Protein AF-A0A7S0B307-F1 (afdb_monomer_lite)

Structure (mmCIF, N/CA/C/O backbone):
data_AF-A0A7S0B307-F1
#
_entry.id   AF-A0A7S0B307-F1
#
loop_
_atom_site.group_PDB
_atom_site.id
_atom_site.type_symbol
_atom_site.label_atom_id
_atom_site.label_alt_id
_ato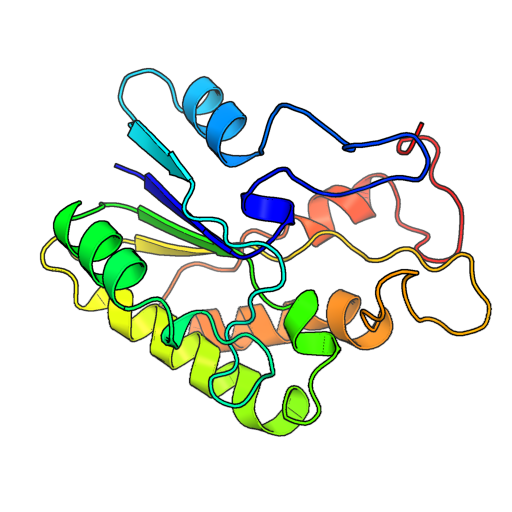m_site.label_comp_id
_atom_site.label_asym_id
_atom_site.label_entity_id
_atom_site.label_seq_id
_atom_site.pdbx_PDB_ins_code
_atom_site.Cartn_x
_atom_site.Cartn_y
_atom_site.Cartn_z
_atom_site.occupancy
_atom_site.B_iso_or_equiv
_atom_site.auth_seq_id
_atom_site.auth_comp_id
_atom_site.auth_asym_id
_atom_site.auth_atom_id
_atom_site.pdbx_PDB_model_num
ATOM 1 N N . ARG A 1 1 ? -8.347 6.997 14.658 1.00 96.31 1 ARG A N 1
ATOM 2 C CA . ARG A 1 1 ? -6.898 6.806 14.410 1.00 96.31 1 ARG A CA 1
ATOM 3 C C . ARG A 1 1 ? -6.699 6.053 13.099 1.00 96.31 1 ARG A C 1
ATOM 5 O O . ARG A 1 1 ? -7.389 5.070 12.856 1.00 96.31 1 ARG A O 1
ATOM 12 N N . VAL A 1 2 ? -5.782 6.524 12.257 1.00 98.69 2 VAL A N 1
ATOM 13 C CA . VAL A 1 2 ? -5.440 5.946 10.950 1.00 98.69 2 VAL A CA 1
ATOM 14 C C . VAL A 1 2 ? -3.984 5.515 10.986 1.00 98.69 2 VAL A C 1
ATOM 16 O O . VAL A 1 2 ? -3.128 6.288 11.405 1.00 98.69 2 VAL A O 1
ATOM 19 N N . VAL A 1 3 ? -3.685 4.309 10.526 1.00 98.81 3 VAL A N 1
ATOM 20 C CA . VAL A 1 3 ? -2.310 3.829 10.392 1.00 98.81 3 VAL A CA 1
ATOM 21 C C . VAL A 1 3 ? -2.038 3.500 8.931 1.00 98.81 3 VAL A C 1
ATOM 23 O O . VAL A 1 3 ? -2.738 2.697 8.317 1.00 98.81 3 VAL A O 1
ATOM 26 N N . CYS A 1 4 ? -0.998 4.113 8.377 1.00 98.81 4 CYS A N 1
ATOM 27 C CA . CYS A 1 4 ? -0.523 3.845 7.027 1.00 98.81 4 CYS A CA 1
ATOM 28 C C . CYS A 1 4 ? 0.693 2.916 7.089 1.00 98.81 4 CYS A C 1
ATOM 30 O O . CYS A 1 4 ? 1.720 3.272 7.673 1.00 98.81 4 CYS A O 1
ATOM 32 N N . ILE A 1 5 ? 0.598 1.749 6.453 1.00 98.69 5 ILE A N 1
ATOM 33 C CA . ILE A 1 5 ? 1.691 0.779 6.329 1.00 98.69 5 ILE A CA 1
ATOM 34 C C . ILE A 1 5 ? 2.070 0.587 4.866 1.00 98.69 5 ILE A C 1
ATOM 36 O O . ILE A 1 5 ? 1.238 0.656 3.961 1.00 98.69 5 ILE A O 1
ATOM 40 N N . GLY A 1 6 ? 3.341 0.301 4.627 1.00 97.50 6 GLY A N 1
ATOM 41 C CA . GLY A 1 6 ? 3.843 0.103 3.280 1.00 97.50 6 GLY A CA 1
ATOM 42 C C . GLY A 1 6 ? 5.351 0.211 3.229 1.00 97.50 6 GLY A C 1
ATOM 43 O O . GLY A 1 6 ? 6.041 0.038 4.235 1.00 97.50 6 GLY A O 1
ATOM 44 N N . ALA A 1 7 ? 5.859 0.543 2.049 1.00 95.00 7 ALA A N 1
ATOM 45 C CA . ALA A 1 7 ? 7.287 0.695 1.822 1.00 95.00 7 ALA A CA 1
ATOM 46 C C . ALA A 1 7 ? 7.727 2.166 1.730 1.00 95.00 7 ALA A C 1
ATOM 48 O O . ALA A 1 7 ? 7.206 3.043 2.420 1.00 95.00 7 ALA A O 1
ATOM 49 N N . SER A 1 8 ? 8.697 2.451 0.859 1.00 92.56 8 SER A N 1
ATOM 50 C CA . SER A 1 8 ? 9.320 3.770 0.724 1.00 92.56 8 SER A CA 1
ATOM 51 C C . SER A 1 8 ? 8.345 4.880 0.313 1.00 92.56 8 SER A C 1
ATOM 53 O O . SER A 1 8 ? 8.513 6.024 0.725 1.00 92.56 8 SER A O 1
ATOM 55 N N . ILE A 1 9 ? 7.305 4.547 -0.465 1.00 91.94 9 ILE A N 1
ATOM 56 C CA . ILE A 1 9 ? 6.255 5.501 -0.867 1.00 91.94 9 ILE A CA 1
ATOM 57 C C . ILE A 1 9 ? 5.455 5.961 0.358 1.00 91.94 9 ILE A C 1
ATOM 59 O O . ILE A 1 9 ? 5.200 7.150 0.514 1.00 91.94 9 ILE A O 1
ATOM 63 N N . THR A 1 10 ? 5.135 5.038 1.270 1.00 95.75 10 THR A N 1
ATOM 64 C CA . THR A 1 10 ? 4.462 5.360 2.536 1.00 95.75 10 THR A CA 1
ATOM 65 C C . THR A 1 10 ? 5.386 6.098 3.494 1.00 95.75 10 THR A C 1
ATOM 67 O O . THR A 1 10 ? 4.988 7.112 4.059 1.00 95.75 10 THR A O 1
ATOM 70 N N . ARG A 1 11 ? 6.649 5.670 3.616 1.00 94.25 11 ARG A N 1
ATOM 71 C CA . ARG A 1 11 ? 7.634 6.345 4.474 1.00 94.25 11 ARG A CA 1
ATOM 72 C C . ARG A 1 11 ? 7.959 7.773 4.015 1.00 94.25 11 ARG A C 1
ATOM 74 O O . ARG A 1 11 ? 8.341 8.585 4.846 1.00 94.25 11 ARG A O 1
ATOM 81 N N . GLY A 1 12 ? 7.836 8.065 2.718 1.00 89.56 12 GLY A N 1
ATOM 82 C CA . GLY A 1 12 ? 8.236 9.337 2.101 1.00 89.56 12 GLY A CA 1
ATOM 83 C C . GLY A 1 12 ? 9.725 9.470 1.822 1.00 89.56 12 GLY A C 1
ATOM 84 O O . GLY A 1 12 ? 10.216 10.575 1.678 1.00 89.56 12 GLY A O 1
ATOM 85 N N . ASN A 1 13 ? 10.467 8.368 1.727 1.00 78.31 13 ASN A N 1
ATOM 86 C CA . ASN A 1 13 ? 11.900 8.403 1.420 1.00 78.31 13 ASN A CA 1
ATOM 87 C C . ASN A 1 13 ? 12.200 7.940 -0.016 1.00 78.31 13 ASN A C 1
ATOM 89 O O . ASN A 1 13 ? 13.229 7.311 -0.282 1.00 78.31 13 ASN A O 1
ATOM 93 N N . VAL A 1 14 ? 11.281 8.211 -0.947 1.00 75.12 14 VAL A N 1
ATOM 94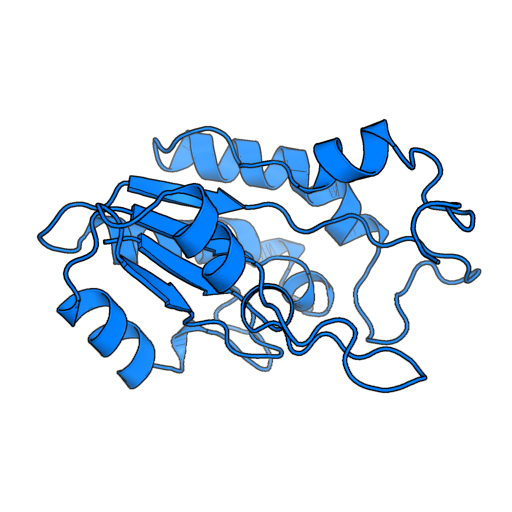 C CA . VAL A 1 14 ? 11.473 7.913 -2.371 1.00 75.12 14 VAL A CA 1
ATOM 95 C C . VAL A 1 14 ? 12.654 8.738 -2.875 1.00 75.12 14 VAL A C 1
ATOM 97 O O . VAL A 1 14 ? 12.627 9.962 -2.800 1.00 75.12 14 VAL A O 1
ATOM 100 N N . ARG A 1 15 ? 13.710 8.077 -3.355 1.00 71.62 15 ARG A N 1
ATOM 101 C CA . ARG A 1 15 ? 14.902 8.753 -3.877 1.00 71.62 15 ARG A CA 1
ATOM 102 C C . ARG A 1 15 ? 14.722 9.122 -5.350 1.00 71.62 15 ARG A C 1
ATOM 104 O O . ARG A 1 15 ? 14.146 8.359 -6.122 1.00 71.62 15 ARG A O 1
ATOM 111 N N . ILE A 1 16 ? 15.262 10.277 -5.714 1.00 70.56 16 ILE A N 1
ATOM 112 C CA . ILE A 1 16 ? 15.487 10.752 -7.082 1.00 70.56 16 ILE A CA 1
ATOM 113 C C . ILE A 1 16 ? 16.975 11.088 -7.245 1.00 70.56 16 ILE A C 1
ATOM 115 O O . ILE A 1 16 ? 17.719 11.116 -6.265 1.00 70.56 16 ILE A O 1
ATOM 119 N N . PHE A 1 17 ? 17.430 11.344 -8.475 1.00 66.50 17 PHE A N 1
ATOM 120 C CA . PHE A 1 17 ? 18.841 11.662 -8.742 1.00 66.50 17 PHE A CA 1
ATOM 121 C C . PHE A 1 17 ? 19.372 12.848 -7.916 1.00 66.50 17 PHE A C 1
ATOM 123 O O . PHE A 1 17 ? 20.549 12.864 -7.577 1.00 66.50 17 PHE A O 1
ATOM 130 N N . SER A 1 18 ? 18.510 13.804 -7.559 1.00 70.06 18 SER A N 1
ATOM 131 C CA . SER A 1 18 ? 18.851 14.992 -6.768 1.00 70.06 18 SER A CA 1
ATOM 132 C C . SER A 1 18 ? 18.643 14.847 -5.252 1.00 70.06 18 SER A C 1
ATOM 134 O O . SER A 1 18 ? 18.841 15.823 -4.536 1.00 70.06 18 SER A O 1
ATOM 136 N N . GLY A 1 19 ? 18.264 13.670 -4.734 1.00 73.56 19 GLY A N 1
ATOM 137 C CA . GLY A 1 19 ? 18.052 13.463 -3.294 1.00 73.56 19 GLY A CA 1
ATOM 138 C C . GLY A 1 19 ? 16.762 12.713 -2.962 1.00 73.56 19 GLY A C 1
ATOM 139 O O . GLY A 1 19 ? 16.463 11.681 -3.562 1.00 73.56 19 GLY A O 1
ATOM 140 N N . VAL A 1 20 ? 16.014 13.191 -1.966 1.00 70.75 20 VAL A N 1
ATOM 141 C CA . VAL A 1 20 ? 14.679 12.669 -1.628 1.00 70.75 20 VAL A CA 1
ATOM 142 C C . VAL A 1 20 ? 13.632 13.447 -2.425 1.00 70.75 20 VAL A C 1
ATOM 144 O O . VAL A 1 20 ? 13.713 14.664 -2.535 1.00 70.75 20 VAL A O 1
ATOM 147 N N . ALA A 1 21 ? 12.667 12.736 -3.008 1.00 69.94 21 ALA A N 1
ATOM 148 C CA . ALA A 1 21 ? 11.655 13.297 -3.902 1.00 69.94 21 ALA A CA 1
ATOM 149 C C . ALA A 1 21 ? 10.695 14.268 -3.202 1.00 69.94 21 ALA A C 1
ATOM 151 O O . ALA A 1 21 ? 10.156 15.167 -3.836 1.00 69.94 21 ALA A O 1
ATOM 152 N N . SER A 1 22 ? 10.440 14.049 -1.913 1.00 74.38 22 SER A N 1
ATOM 153 C CA . SER A 1 22 ? 9.582 14.886 -1.082 1.00 74.38 22 SER A CA 1
ATOM 154 C C . SER A 1 22 ? 9.947 14.668 0.380 1.00 74.38 22 SER A C 1
ATOM 156 O O . SER A 1 22 ? 10.114 13.527 0.803 1.00 74.38 22 SER A O 1
ATOM 158 N N . GLU A 1 23 ? 10.018 15.742 1.158 1.00 77.31 23 GLU A N 1
ATOM 159 C CA . GLU A 1 23 ? 10.136 15.666 2.620 1.00 77.31 23 GLU A CA 1
ATOM 160 C C . GLU A 1 23 ? 8.773 15.463 3.299 1.00 77.31 23 GLU A C 1
ATOM 162 O O . GLU A 1 23 ? 8.710 15.253 4.505 1.00 77.31 23 GLU A O 1
ATOM 167 N N . ARG A 1 24 ? 7.683 15.484 2.519 1.00 87.00 24 ARG A N 1
ATOM 168 C CA . ARG A 1 24 ? 6.300 15.391 2.995 1.00 87.00 24 ARG A CA 1
ATOM 169 C C . ARG A 1 24 ? 5.661 14.071 2.549 1.00 87.00 24 ARG A C 1
ATOM 171 O O . ARG A 1 24 ? 5.146 13.994 1.424 1.00 87.00 24 ARG A O 1
ATOM 178 N N . PRO A 1 25 ? 5.704 13.005 3.366 1.00 92.25 25 PRO A N 1
ATOM 179 C CA . PRO A 1 25 ? 5.089 11.721 3.040 1.00 92.25 25 PRO A CA 1
ATOM 180 C C . PRO A 1 25 ? 3.558 11.844 2.962 1.00 92.25 25 PRO A C 1
ATOM 182 O O . PRO A 1 25 ? 2.955 12.652 3.668 1.00 92.25 25 PRO A O 1
ATOM 185 N N . TYR A 1 26 ? 2.899 11.018 2.140 1.00 94.44 26 TYR A N 1
ATOM 186 C CA . TYR A 1 26 ? 1.437 11.106 1.996 1.00 94.44 26 TYR A CA 1
ATOM 187 C C . TYR A 1 26 ? 0.661 10.909 3.313 1.00 94.44 26 TYR A C 1
ATOM 189 O O . TYR A 1 26 ? -0.374 11.552 3.445 1.00 94.44 26 TYR A O 1
ATOM 197 N N . PRO A 1 27 ? 1.095 10.089 4.301 1.00 96.75 27 PRO A N 1
ATOM 198 C CA . PRO A 1 27 ? 0.388 9.993 5.577 1.00 96.75 27 PRO A CA 1
ATOM 199 C C . PRO A 1 27 ? 0.369 11.309 6.367 1.00 96.75 27 PRO A C 1
ATOM 201 O O . PRO A 1 27 ? -0.618 11.584 7.036 1.00 96.75 27 PRO A O 1
ATOM 204 N N . GLU A 1 28 ? 1.411 12.142 6.266 1.00 95.19 28 GLU A N 1
ATOM 205 C CA . GLU A 1 28 ? 1.425 13.467 6.906 1.00 95.19 28 GLU A CA 1
ATOM 206 C C . GLU A 1 28 ? 0.398 14.389 6.239 1.00 95.19 28 GLU A C 1
ATOM 208 O O . GLU A 1 28 ? -0.465 14.951 6.908 1.00 95.19 28 GLU A O 1
ATOM 213 N N . GLN A 1 29 ? 0.427 14.455 4.905 1.00 95.50 29 GLN A N 1
ATOM 214 C CA . GLN A 1 29 ? -0.537 15.237 4.124 1.00 95.50 29 GLN A CA 1
ATOM 215 C C . GLN A 1 29 ? -1.976 14.748 4.350 1.00 95.50 29 GLN A C 1
ATOM 217 O O . GLN A 1 29 ? -2.901 15.547 4.455 1.00 95.50 29 GLN A O 1
ATOM 222 N N . LEU A 1 30 ? -2.175 13.432 4.469 1.00 96.88 30 LEU A N 1
ATOM 223 C CA . LEU A 1 30 ? -3.468 12.836 4.793 1.00 96.88 30 LEU A CA 1
ATOM 224 C C . LEU A 1 30 ? -3.971 13.305 6.163 1.00 96.88 30 LEU A C 1
ATOM 226 O O . LEU A 1 30 ? -5.155 13.596 6.295 1.00 96.88 30 LEU A O 1
ATOM 230 N N . GLY A 1 31 ? -3.091 13.403 7.162 1.00 97.44 31 GLY A N 1
ATOM 231 C CA . GLY A 1 31 ? -3.444 13.932 8.480 1.00 97.44 31 GLY A CA 1
ATOM 232 C C . GLY A 1 31 ? -3.934 15.377 8.422 1.00 97.44 31 GLY A C 1
ATOM 233 O O . GLY A 1 31 ? -4.976 15.686 8.992 1.00 97.44 31 GLY A O 1
ATOM 234 N N . GLU A 1 32 ? -3.245 16.238 7.672 1.00 96.81 32 GLU A N 1
ATOM 235 C CA . GLU A 1 32 ? -3.673 17.629 7.469 1.00 96.81 32 GLU A CA 1
ATOM 236 C C . GLU A 1 32 ? -5.030 17.723 6.767 1.00 96.81 32 GLU A C 1
ATOM 238 O O . GLU A 1 32 ? -5.892 18.491 7.190 1.00 96.81 32 GLU A O 1
ATOM 243 N N . LEU A 1 33 ? -5.238 16.914 5.723 1.00 97.50 33 LEU A N 1
ATOM 244 C CA . LEU A 1 33 ? -6.476 16.906 4.941 1.00 97.50 33 LEU A CA 1
ATOM 245 C C . LEU A 1 33 ? -7.677 16.371 5.730 1.00 97.50 33 LEU A C 1
ATOM 247 O O . LEU A 1 33 ? -8.791 16.859 5.552 1.00 97.50 33 LEU A O 1
ATOM 251 N N . LEU A 1 34 ? -7.467 15.369 6.586 1.00 97.50 34 LEU A N 1
ATOM 252 C CA . LEU A 1 34 ? -8.512 14.812 7.448 1.00 97.50 34 LEU A CA 1
ATOM 253 C C . LEU A 1 34 ? -8.831 15.718 8.646 1.00 97.50 34 LEU A C 1
ATOM 255 O O . LEU A 1 34 ? -9.932 15.652 9.199 1.00 97.50 34 LEU A O 1
ATOM 259 N N . GLY A 1 35 ? -7.886 16.572 9.039 1.00 97.19 35 GLY A N 1
ATOM 260 C CA . GLY A 1 35 ? -8.054 17.532 10.117 1.00 97.19 35 GLY A CA 1
ATOM 261 C C . GLY A 1 35 ? -7.919 16.927 11.523 1.00 97.19 35 GLY A C 1
ATOM 262 O O . GLY A 1 35 ? -7.630 15.741 11.698 1.00 97.19 35 GLY A O 1
ATOM 263 N N . PRO A 1 36 ? -8.140 17.746 12.567 1.00 95.75 36 PRO A N 1
ATOM 264 C CA . PRO A 1 36 ? -7.739 17.439 13.945 1.00 95.75 36 PRO A CA 1
ATOM 265 C C . PRO A 1 36 ? -8.508 16.280 14.598 1.00 95.75 36 PRO A C 1
ATOM 267 O O . PRO A 1 36 ? -8.092 15.777 15.638 1.00 95.75 36 PRO A O 1
ATOM 270 N N . SER A 1 37 ? -9.620 15.834 14.006 1.00 96.25 37 SER A N 1
ATOM 271 C CA . SER A 1 37 ? -10.365 14.654 14.468 1.00 96.25 37 SER A CA 1
ATOM 272 C C . SER A 1 37 ? -9.666 13.332 14.132 1.00 96.25 37 SER A C 1
ATOM 274 O O . SER A 1 37 ? -10.080 12.279 14.619 1.00 96.25 37 SER A O 1
ATOM 276 N N . TYR A 1 38 ? -8.609 13.367 13.318 1.00 97.62 38 TYR A N 1
ATOM 277 C CA . TYR A 1 38 ? -7.833 12.199 12.933 1.00 97.62 38 TYR A CA 1
ATOM 278 C C . TYR A 1 38 ? -6.390 12.312 13.429 1.00 97.62 38 TYR A C 1
ATOM 280 O O . TYR A 1 38 ? -5.733 13.338 13.309 1.00 97.62 38 TYR A O 1
ATOM 288 N N . CYS A 1 39 ? -5.876 11.200 13.948 1.00 97.56 39 CYS A N 1
ATOM 289 C CA . CYS A 1 39 ? -4.451 10.993 14.182 1.00 97.56 39 CYS A CA 1
ATOM 290 C C . CYS A 1 39 ? -3.970 9.969 13.154 1.00 97.56 39 CYS A C 1
ATOM 292 O O . CYS A 1 39 ? -4.504 8.854 13.131 1.00 97.56 39 CYS A O 1
ATOM 294 N N . VAL A 1 40 ? -3.040 10.372 12.285 1.00 98.38 40 VAL A N 1
ATOM 295 C CA . VAL A 1 40 ? -2.488 9.537 11.211 1.00 98.38 40 VAL A CA 1
ATOM 296 C C . VAL A 1 40 ? -1.048 9.171 11.546 1.00 98.38 40 VAL A C 1
ATOM 298 O O . VAL A 1 40 ? -0.214 10.051 11.743 1.00 98.38 40 VAL A O 1
ATOM 301 N N . GLU A 1 41 ? -0.750 7.876 11.586 1.00 98.25 41 GLU A N 1
ATOM 302 C CA . GLU A 1 41 ? 0.577 7.363 11.923 1.00 98.25 41 GLU A CA 1
ATOM 303 C C . GLU A 1 41 ? 1.226 6.653 10.733 1.00 98.25 41 GLU A C 1
ATOM 305 O O . GLU A 1 41 ? 0.589 5.885 10.005 1.00 98.25 41 GLU A O 1
ATOM 310 N N . ASN A 1 42 ? 2.517 6.918 10.528 1.00 97.94 42 ASN A N 1
ATOM 311 C CA . ASN A 1 42 ? 3.285 6.410 9.398 1.00 97.94 42 ASN A CA 1
ATOM 312 C C . ASN A 1 42 ? 4.216 5.271 9.825 1.00 97.94 42 ASN A C 1
ATOM 314 O O . ASN A 1 42 ? 5.281 5.500 10.399 1.00 97.94 42 ASN A O 1
ATOM 318 N N . PHE A 1 43 ? 3.846 4.053 9.442 1.00 98.38 43 PHE A N 1
ATOM 319 C CA . PHE A 1 43 ? 4.616 2.833 9.665 1.00 98.38 43 PHE A CA 1
ATOM 320 C C . PHE A 1 43 ? 5.211 2.284 8.357 1.00 98.38 43 PHE A C 1
ATOM 322 O O . PHE A 1 43 ? 5.383 1.077 8.176 1.00 98.38 43 PHE A O 1
ATOM 329 N N . GLY A 1 44 ? 5.539 3.164 7.407 1.00 97.31 44 GLY A N 1
ATOM 330 C CA . GLY A 1 44 ? 6.243 2.786 6.186 1.00 97.31 44 GLY A CA 1
ATOM 331 C C . GLY A 1 44 ? 7.664 2.286 6.472 1.00 97.31 44 GLY A C 1
ATOM 332 O O . GLY A 1 44 ? 8.461 2.994 7.087 1.00 97.31 44 GLY A O 1
ATOM 333 N N . ILE A 1 45 ? 8.012 1.097 5.972 1.00 96.88 45 ILE A N 1
ATOM 334 C CA . ILE A 1 45 ? 9.353 0.509 6.097 1.00 96.88 45 ILE A CA 1
ATOM 335 C C . ILE A 1 45 ? 9.984 0.392 4.704 1.00 96.88 45 ILE A C 1
ATOM 337 O O . ILE A 1 45 ? 9.566 -0.454 3.909 1.00 96.88 45 ILE A O 1
ATOM 341 N N . PRO A 1 46 ? 10.989 1.217 4.365 1.00 93.69 46 PRO A N 1
ATOM 342 C CA . PRO A 1 46 ? 11.601 1.222 3.040 1.00 93.69 46 PRO A CA 1
ATOM 343 C C . PRO A 1 46 ? 12.084 -0.160 2.589 1.00 93.69 46 PRO A C 1
ATOM 345 O O . PRO A 1 46 ? 12.665 -0.906 3.372 1.00 93.69 46 PRO A O 1
ATOM 348 N N . GLY A 1 47 ? 11.842 -0.484 1.317 1.00 93.69 47 GLY A N 1
ATOM 349 C CA . GLY A 1 47 ? 12.231 -1.766 0.710 1.00 93.69 47 GLY A CA 1
ATOM 350 C C . GLY A 1 47 ? 11.344 -2.969 1.059 1.00 93.69 47 GLY A C 1
ATOM 351 O O . GLY A 1 47 ? 11.414 -3.974 0.355 1.00 93.69 47 GLY A O 1
ATOM 352 N N . SER A 1 48 ? 10.468 -2.851 2.061 1.00 97.50 48 SER A N 1
ATOM 353 C CA . SER A 1 48 ? 9.626 -3.963 2.505 1.00 97.50 48 SER A CA 1
ATOM 354 C C . SER A 1 48 ? 8.598 -4.427 1.465 1.00 97.50 48 SER A C 1
ATOM 356 O O . SER A 1 48 ? 8.191 -3.672 0.571 1.00 97.50 48 SER A O 1
ATOM 358 N N . THR A 1 49 ? 8.178 -5.684 1.614 1.00 98.44 49 THR A N 1
ATOM 359 C CA . THR A 1 49 ? 7.180 -6.382 0.791 1.00 98.44 49 THR A CA 1
ATOM 360 C C . THR A 1 49 ? 6.081 -6.971 1.677 1.00 98.44 49 THR A C 1
ATOM 362 O O . THR A 1 49 ? 6.318 -7.250 2.856 1.00 98.44 49 THR A O 1
ATOM 365 N N . VAL A 1 50 ? 4.911 -7.269 1.111 1.00 98.56 50 VAL A N 1
ATOM 366 C CA . VAL A 1 50 ? 3.893 -8.078 1.801 1.00 98.56 50 VAL A CA 1
ATOM 367 C C . VAL A 1 50 ? 4.131 -9.577 1.629 1.00 98.56 50 VAL A C 1
ATOM 369 O O . VAL A 1 50 ? 3.596 -10.357 2.399 1.00 98.56 50 VAL A O 1
ATOM 372 N N . LEU A 1 51 ? 4.940 -10.011 0.665 1.00 98.62 51 LEU A N 1
ATOM 373 C CA . LEU A 1 51 ? 5.349 -11.416 0.544 1.00 98.62 51 LEU A CA 1
ATOM 374 C C . LEU A 1 51 ? 6.105 -11.878 1.799 1.00 98.62 51 LEU A C 1
ATOM 376 O O . LEU A 1 51 ? 6.998 -11.168 2.253 1.00 98.62 51 LEU A O 1
ATOM 380 N N . LYS A 1 52 ? 5.793 -13.061 2.346 1.00 98.44 52 LYS A N 1
ATOM 381 C CA . LYS A 1 52 ? 6.464 -13.642 3.531 1.00 98.44 52 LYS A CA 1
ATOM 382 C C . LYS A 1 52 ? 7.842 -14.219 3.214 1.00 98.44 52 LYS A C 1
ATOM 384 O O . LYS A 1 52 ? 8.738 -14.169 4.056 1.00 98.44 52 LYS A O 1
ATOM 389 N N . LYS A 1 53 ? 8.006 -14.778 2.012 1.00 97.44 53 LYS A N 1
ATOM 390 C CA . LYS A 1 53 ? 9.245 -15.421 1.528 1.00 97.44 53 LYS A CA 1
ATOM 391 C C . LYS A 1 53 ? 10.066 -14.513 0.603 1.00 97.44 53 LYS A C 1
ATOM 393 O O . LYS A 1 53 ? 10.711 -14.996 -0.320 1.00 97.44 53 LYS A O 1
ATOM 398 N N . SER A 1 54 ? 10.023 -13.209 0.841 1.00 97.06 54 SER A N 1
ATOM 399 C CA . SER A 1 54 ? 10.841 -12.232 0.125 1.00 97.06 54 SER A CA 1
ATOM 400 C C . SER A 1 54 ? 12.165 -11.956 0.834 1.00 97.06 54 SER A C 1
ATOM 402 O O . SER A 1 54 ? 12.425 -12.429 1.949 1.00 97.06 54 SER A O 1
ATOM 404 N N . THR A 1 55 ? 12.977 -11.103 0.214 1.00 94.75 55 THR A N 1
ATOM 405 C CA . THR A 1 55 ? 14.191 -10.556 0.824 1.00 94.75 55 THR A CA 1
ATOM 406 C C . THR A 1 55 ? 13.884 -9.757 2.098 1.00 94.75 55 THR A C 1
ATOM 408 O O . THR A 1 55 ? 14.561 -9.924 3.115 1.00 94.75 55 THR A O 1
ATOM 411 N N . GLN A 1 56 ? 12.842 -8.915 2.074 1.00 96.81 56 GLN A N 1
ATOM 412 C CA . GLN A 1 56 ? 12.502 -7.989 3.164 1.00 96.81 56 GLN A CA 1
ATOM 413 C C . GLN A 1 56 ? 10.993 -8.012 3.499 1.00 96.81 56 GLN A C 1
ATOM 415 O O . GLN A 1 56 ? 10.273 -7.042 3.254 1.00 96.81 56 GLN A O 1
ATOM 420 N N . PRO A 1 57 ? 10.481 -9.115 4.064 1.00 98.31 57 PRO A N 1
ATOM 421 C CA . PRO A 1 57 ? 9.061 -9.261 4.361 1.00 98.31 57 PRO A CA 1
ATOM 422 C C . PRO A 1 57 ? 8.660 -8.358 5.531 1.00 98.31 57 PRO A C 1
ATOM 424 O O . PRO A 1 57 ? 9.272 -8.415 6.601 1.00 98.31 57 PRO A O 1
ATOM 427 N N . TYR A 1 58 ? 7.585 -7.580 5.373 1.00 98.75 58 TYR A N 1
ATOM 428 C CA . TYR A 1 58 ? 7.052 -6.719 6.440 1.00 98.75 58 TYR A CA 1
ATOM 429 C C . TYR A 1 58 ? 6.679 -7.528 7.704 1.00 98.75 58 TYR A C 1
ATOM 431 O O . TYR A 1 58 ? 6.751 -7.048 8.829 1.00 98.75 58 TYR A O 1
ATOM 439 N N . TRP A 1 59 ? 6.374 -8.813 7.522 1.00 98.56 59 TRP A N 1
ATOM 440 C CA . TRP A 1 59 ? 6.084 -9.796 8.567 1.00 98.56 59 TRP A CA 1
ATOM 441 C C . TRP A 1 59 ? 7.176 -9.991 9.619 1.00 98.56 59 TRP A C 1
ATOM 443 O O . TRP A 1 59 ? 6.861 -10.396 10.733 1.00 98.56 59 TRP A O 1
ATOM 453 N N . LYS A 1 60 ? 8.448 -9.740 9.276 1.00 98.19 60 LYS A N 1
ATOM 454 C CA . LYS A 1 60 ? 9.577 -9.915 10.208 1.00 98.19 60 LYS A CA 1
ATOM 455 C C . LYS A 1 60 ? 9.703 -8.767 11.213 1.00 98.19 60 LYS A C 1
ATOM 457 O O . LYS A 1 60 ? 10.436 -8.897 12.188 1.00 98.19 60 LYS A O 1
ATOM 462 N N . TYR A 1 61 ? 8.999 -7.655 11.002 1.00 98.06 61 TYR A N 1
ATOM 463 C CA . TYR A 1 61 ? 9.025 -6.502 11.901 1.00 98.06 61 TYR A CA 1
ATOM 464 C C . TYR A 1 61 ? 8.001 -6.679 13.027 1.00 98.06 61 TYR A C 1
ATOM 466 O O . TYR A 1 61 ? 7.031 -5.933 13.127 1.00 98.06 61 TYR A O 1
ATOM 474 N N . HIS A 1 62 ? 8.205 -7.702 13.863 1.00 97.81 62 HIS A N 1
ATOM 475 C CA . HIS A 1 62 ? 7.265 -8.078 14.923 1.00 97.81 62 HIS A CA 1
ATOM 476 C C . HIS A 1 62 ? 6.972 -6.921 15.882 1.00 97.81 62 HIS A C 1
ATOM 478 O O . HIS A 1 62 ? 5.809 -6.638 16.139 1.00 97.81 62 HIS A O 1
ATOM 484 N N . GLU A 1 63 ? 7.998 -6.193 16.324 1.00 98.31 63 GLU A N 1
ATOM 485 C CA . GLU A 1 63 ? 7.827 -5.019 17.192 1.00 98.31 63 GLU A CA 1
ATOM 486 C C . GLU A 1 63 ? 6.962 -3.938 16.536 1.00 98.31 63 GLU A C 1
ATOM 488 O O . GLU A 1 63 ? 6.102 -3.348 17.181 1.00 98.31 63 GLU A O 1
ATOM 493 N N . THR A 1 64 ? 7.136 -3.714 15.231 1.00 98.44 64 THR A N 1
ATOM 494 C CA . THR A 1 64 ? 6.302 -2.778 14.474 1.00 98.44 64 THR A CA 1
ATOM 495 C C . THR A 1 64 ? 4.855 -3.254 14.391 1.00 98.44 64 THR A C 1
ATOM 497 O O . THR A 1 64 ? 3.942 -2.465 14.616 1.00 98.44 64 THR A O 1
ATOM 500 N N . LEU A 1 65 ? 4.628 -4.535 14.093 1.00 98.62 65 LEU A N 1
ATOM 501 C CA . LEU A 1 65 ? 3.280 -5.100 14.029 1.00 98.62 65 LEU A CA 1
ATOM 502 C C . LEU A 1 65 ? 2.572 -5.024 15.385 1.00 98.62 65 LEU A C 1
ATOM 504 O O . LEU A 1 65 ? 1.409 -4.633 15.433 1.00 98.62 65 LEU A O 1
ATOM 508 N N . GLU A 1 66 ? 3.261 -5.340 16.480 1.00 98.44 66 GLU A N 1
ATOM 509 C CA . GLU A 1 66 ? 2.698 -5.233 17.829 1.00 98.44 66 GLU A CA 1
ATOM 510 C C . GLU A 1 66 ? 2.444 -3.779 18.238 1.00 98.44 66 GLU A C 1
ATOM 512 O O . GLU A 1 66 ? 1.396 -3.486 18.815 1.00 98.44 66 GLU A O 1
ATOM 517 N N . ALA A 1 67 ? 3.325 -2.844 17.866 1.00 98.56 67 ALA A N 1
ATOM 518 C CA . ALA A 1 67 ? 3.079 -1.417 18.060 1.00 98.56 67 ALA A CA 1
ATOM 519 C C . ALA A 1 67 ? 1.808 -0.965 17.324 1.00 98.56 67 ALA A C 1
ATOM 521 O O . ALA A 1 67 ? 0.940 -0.349 17.936 1.00 98.56 67 ALA A O 1
ATOM 522 N N . ILE A 1 68 ? 1.638 -1.344 16.051 1.00 98.56 68 ILE A N 1
ATOM 523 C CA . ILE A 1 68 ? 0.436 -1.009 15.271 1.00 98.56 68 ILE A CA 1
ATOM 524 C C . ILE A 1 68 ? -0.829 -1.577 15.924 1.00 98.56 68 ILE A C 1
ATOM 526 O O . ILE A 1 68 ? -1.833 -0.875 16.023 1.00 98.56 68 ILE A O 1
ATOM 530 N N . LYS A 1 69 ? -0.803 -2.834 16.383 1.00 98.38 69 LYS A N 1
ATOM 531 C CA . LYS A 1 69 ? -1.953 -3.440 17.074 1.00 98.38 69 LYS A CA 1
ATOM 532 C C . LYS A 1 69 ? -2.266 -2.728 18.388 1.00 98.38 69 LYS A C 1
ATOM 534 O O . LYS A 1 69 ? -3.432 -2.484 18.676 1.00 98.38 69 LYS A O 1
ATOM 539 N N . SER A 1 70 ? -1.237 -2.355 19.150 1.00 98.06 70 SER A N 1
ATOM 540 C CA . SER A 1 70 ? -1.374 -1.665 20.442 1.00 98.06 70 SER A CA 1
ATOM 541 C C . SER A 1 70 ? -1.967 -0.263 20.304 1.00 98.06 70 SER A C 1
ATOM 543 O O . SER A 1 70 ? -2.602 0.242 21.226 1.00 98.06 70 SER A O 1
ATOM 545 N N . LEU A 1 71 ? -1.813 0.360 19.133 1.00 97.88 71 LEU A N 1
ATOM 546 C CA . LEU A 1 71 ? -2.504 1.601 18.802 1.00 97.88 71 LEU A CA 1
ATOM 547 C C . LEU A 1 71 ? -4.015 1.424 18.628 1.00 97.88 71 LEU A C 1
ATOM 549 O O . LEU A 1 71 ? -4.712 2.430 18.549 1.00 97.88 71 LEU A O 1
ATOM 553 N N . ASN A 1 72 ? -4.531 0.198 18.537 1.00 97.75 72 ASN A N 1
ATOM 554 C CA . ASN A 1 72 ? -5.953 -0.093 18.358 1.00 97.75 72 ASN A CA 1
ATOM 555 C C . ASN A 1 72 ? -6.633 0.812 17.295 1.00 97.75 72 ASN A C 1
ATOM 557 O O . ASN A 1 72 ? -7.562 1.557 17.614 1.00 97.75 72 ASN A O 1
ATOM 561 N N . PRO A 1 73 ? -6.105 0.868 16.054 1.00 98.38 73 PRO A N 1
ATOM 562 C CA . PRO A 1 73 ? -6.518 1.853 15.056 1.00 98.38 73 PRO A CA 1
ATOM 563 C C . PRO A 1 73 ? -7.928 1.592 14.522 1.00 98.38 73 PRO A C 1
ATOM 565 O O . PRO A 1 73 ? -8.373 0.454 14.473 1.00 98.38 73 PRO A O 1
ATOM 568 N N . ASP A 1 74 ? -8.604 2.629 14.032 1.00 98.62 74 ASP A N 1
ATOM 569 C CA . ASP A 1 74 ? -9.919 2.500 13.382 1.00 98.62 74 ASP A CA 1
ATOM 570 C C . ASP A 1 74 ? -9.787 2.225 11.877 1.00 98.62 74 ASP A C 1
ATOM 572 O O . ASP A 1 74 ? -10.677 1.653 11.246 1.00 98.62 74 ASP A O 1
ATOM 576 N N . ILE A 1 75 ? -8.673 2.662 11.278 1.00 98.75 75 ILE A N 1
ATOM 577 C CA . ILE A 1 75 ? -8.401 2.544 9.845 1.00 98.75 75 ILE A CA 1
ATOM 578 C C . ILE A 1 75 ? -6.952 2.101 9.634 1.00 98.75 75 ILE A C 1
ATOM 580 O O . ILE A 1 75 ? -6.031 2.708 10.182 1.00 98.75 75 ILE A O 1
ATOM 584 N N . ILE A 1 76 ? -6.749 1.095 8.782 1.00 98.81 76 ILE A N 1
ATOM 585 C CA . ILE A 1 76 ? -5.435 0.722 8.246 1.00 98.81 76 ILE A CA 1
ATOM 586 C C . ILE A 1 76 ? -5.423 0.975 6.742 1.00 98.81 76 ILE A C 1
ATOM 588 O O . ILE A 1 76 ? -6.303 0.501 6.028 1.00 98.81 76 ILE A O 1
ATOM 592 N N . ILE A 1 77 ? -4.401 1.664 6.243 1.00 98.75 77 ILE A N 1
ATOM 593 C CA . ILE A 1 77 ? -4.149 1.834 4.809 1.00 98.75 77 ILE A CA 1
ATOM 594 C C . ILE A 1 77 ? -2.877 1.068 4.457 1.00 98.75 77 ILE A C 1
ATOM 596 O O . ILE A 1 77 ? -1.811 1.347 5.000 1.00 98.75 77 ILE A O 1
ATOM 600 N N . MET A 1 78 ? -2.985 0.103 3.546 1.00 98.69 78 MET A N 1
ATOM 601 C CA . MET A 1 78 ? -1.886 -0.766 3.132 1.00 98.69 78 MET A CA 1
ATOM 602 C C . MET A 1 78 ? -1.413 -0.424 1.720 1.00 98.69 78 MET A C 1
ATOM 604 O O . MET A 1 78 ? -2.196 -0.479 0.774 1.00 98.69 78 MET A O 1
ATOM 608 N N . GLN A 1 79 ? -0.122 -0.140 1.550 1.00 97.88 79 GLN A N 1
ATOM 609 C CA . GLN A 1 79 ? 0.478 0.145 0.244 1.00 97.88 79 GLN A CA 1
ATOM 610 C C . GLN A 1 79 ? 1.720 -0.729 -0.004 1.00 97.88 79 GLN A C 1
ATOM 612 O O . GLN A 1 79 ? 2.857 -0.354 0.298 1.00 97.88 79 GLN A O 1
ATOM 617 N N . PHE A 1 80 ? 1.488 -1.897 -0.606 1.00 97.94 80 PHE A N 1
ATOM 618 C CA . PHE A 1 80 ? 2.505 -2.868 -1.039 1.00 97.94 80 PHE A CA 1
ATOM 619 C C . PHE A 1 80 ? 2.303 -3.244 -2.516 1.00 97.94 80 PHE A C 1
ATOM 621 O O . PHE A 1 80 ? 1.320 -2.831 -3.127 1.00 97.94 80 PHE A O 1
ATOM 628 N N . GLY A 1 81 ? 3.224 -4.013 -3.102 1.00 96.31 81 GLY A N 1
ATOM 629 C CA . GLY A 1 81 ? 3.164 -4.466 -4.499 1.00 96.31 81 GLY A CA 1
ATOM 630 C C . GLY A 1 81 ? 4.350 -4.000 -5.340 1.00 96.31 81 GLY A C 1
ATOM 631 O O . GLY A 1 81 ? 4.884 -4.765 -6.138 1.00 96.31 81 GLY A O 1
ATOM 632 N N . ALA A 1 82 ? 4.823 -2.769 -5.124 1.00 94.25 82 ALA A N 1
ATOM 633 C CA . ALA A 1 82 ? 5.939 -2.220 -5.893 1.00 94.25 82 ALA A CA 1
ATOM 634 C C . ALA A 1 82 ? 7.243 -3.001 -5.654 1.00 94.25 82 ALA A C 1
ATOM 636 O O . ALA A 1 82 ? 7.858 -3.476 -6.603 1.00 94.25 82 ALA A O 1
ATOM 637 N N . ASN A 1 83 ? 7.644 -3.204 -4.395 1.00 95.75 83 ASN A N 1
ATOM 638 C CA . ASN A 1 83 ? 8.823 -4.021 -4.088 1.00 95.75 83 ASN A CA 1
ATOM 639 C C . ASN A 1 83 ? 8.579 -5.512 -4.309 1.00 95.75 83 ASN A C 1
ATOM 641 O O . ASN A 1 83 ? 9.509 -6.211 -4.697 1.00 95.75 83 ASN A O 1
ATOM 645 N N . ASP A 1 84 ? 7.352 -5.979 -4.079 1.00 97.69 84 ASP A N 1
ATOM 646 C CA . ASP A 1 84 ? 6.959 -7.370 -4.285 1.00 97.69 84 ASP A CA 1
ATOM 647 C C . ASP A 1 84 ? 7.181 -7.808 -5.740 1.00 97.69 84 ASP A C 1
ATOM 649 O O . ASP A 1 84 ? 7.614 -8.930 -5.968 1.00 97.69 84 ASP A O 1
ATOM 653 N N . SER A 1 85 ? 7.021 -6.900 -6.715 1.00 95.81 85 SER A N 1
ATOM 654 C CA . SER A 1 85 ? 7.303 -7.163 -8.139 1.00 95.81 85 SER A CA 1
ATOM 655 C C . SER A 1 85 ? 8.730 -7.645 -8.444 1.00 95.81 85 SER A C 1
ATOM 657 O O . SER A 1 85 ? 8.969 -8.201 -9.509 1.00 95.81 85 SER A O 1
ATOM 659 N N . LYS A 1 86 ? 9.681 -7.448 -7.520 1.00 94.69 86 LYS A N 1
ATOM 660 C CA . LYS A 1 86 ? 11.083 -7.880 -7.659 1.00 94.69 86 LYS A CA 1
ATOM 661 C C . LYS A 1 86 ? 11.304 -9.329 -7.216 1.00 94.69 86 LYS A C 1
ATOM 663 O O . LYS A 1 86 ? 12.369 -9.892 -7.457 1.00 94.69 86 LYS A O 1
ATOM 668 N N . GLU A 1 87 ? 10.350 -9.899 -6.490 1.00 96.69 87 GLU A N 1
ATOM 669 C CA . GLU A 1 87 ? 10.504 -11.171 -5.793 1.00 96.69 87 GLU A CA 1
ATOM 670 C C . GLU A 1 87 ? 9.985 -12.328 -6.653 1.00 96.69 87 GLU A C 1
ATOM 672 O O . GLU A 1 87 ? 8.933 -12.249 -7.287 1.00 96.69 87 GLU A O 1
ATOM 677 N N . LYS A 1 88 ? 10.705 -13.454 -6.649 1.00 94.50 88 LYS A N 1
ATOM 678 C CA . LYS A 1 88 ? 10.385 -14.611 -7.508 1.00 94.50 88 LYS A CA 1
ATOM 679 C C . LYS A 1 88 ? 9.005 -15.211 -7.227 1.00 94.50 88 LYS A C 1
ATOM 681 O O . LYS A 1 88 ? 8.377 -15.758 -8.127 1.00 94.50 88 LYS A O 1
ATOM 686 N N . ASN A 1 89 ? 8.545 -15.129 -5.981 1.00 95.75 89 ASN A N 1
ATOM 687 C CA . ASN A 1 89 ? 7.267 -15.677 -5.533 1.00 95.75 89 ASN A CA 1
ATOM 688 C C . ASN A 1 89 ? 6.102 -14.675 -5.641 1.00 95.75 89 ASN A C 1
ATOM 690 O O . ASN A 1 89 ? 5.015 -14.946 -5.134 1.00 95.75 89 ASN A O 1
ATOM 694 N N . MET A 1 90 ? 6.290 -13.540 -6.327 1.00 95.88 90 MET A N 1
ATOM 695 C CA . MET A 1 90 ? 5.233 -12.556 -6.582 1.00 95.88 90 MET A CA 1
ATOM 696 C C . MET A 1 90 ? 3.987 -13.178 -7.227 1.00 95.88 90 MET A C 1
ATOM 698 O O . MET A 1 90 ? 2.862 -12.890 -6.830 1.00 95.88 90 MET A O 1
ATOM 702 N N . HIS A 1 91 ? 4.165 -14.062 -8.207 1.00 94.81 91 HIS A N 1
ATOM 703 C CA . HIS A 1 91 ? 3.034 -14.656 -8.922 1.00 94.81 91 HIS A CA 1
ATOM 704 C C . HIS A 1 91 ? 2.325 -15.766 -8.138 1.00 94.81 91 HIS A C 1
ATOM 706 O O . HIS A 1 91 ? 1.146 -16.012 -8.386 1.00 94.81 91 HIS A O 1
ATOM 712 N N . SER A 1 92 ? 3.022 -16.433 -7.214 1.00 97.00 92 SER A N 1
ATOM 713 C CA . SER A 1 92 ? 2.476 -17.568 -6.465 1.00 97.00 92 SER A CA 1
ATOM 714 C C . SER A 1 92 ? 1.858 -17.157 -5.130 1.00 97.00 92 SER A C 1
ATOM 716 O O . SER A 1 92 ? 0.780 -17.635 -4.795 1.00 97.00 92 SER A O 1
ATOM 718 N N . ASP A 1 93 ? 2.506 -16.255 -4.386 1.00 98.19 93 ASP A N 1
ATOM 719 C CA . ASP A 1 93 ? 2.208 -16.061 -2.961 1.00 98.19 93 ASP A CA 1
ATOM 720 C C . ASP A 1 93 ? 1.529 -14.710 -2.671 1.00 98.19 93 ASP A C 1
ATOM 722 O O . ASP A 1 93 ? 0.888 -14.551 -1.632 1.00 98.19 93 ASP A O 1
ATOM 726 N N . PHE A 1 94 ? 1.634 -13.725 -3.576 1.00 98.38 94 PHE A N 1
ATOM 727 C CA . PHE A 1 94 ? 1.272 -12.328 -3.287 1.00 98.38 94 PHE A CA 1
ATOM 728 C C . PHE A 1 94 ? -0.165 -12.152 -2.801 1.00 98.38 94 PHE A C 1
ATOM 730 O O . PHE A 1 94 ? -0.391 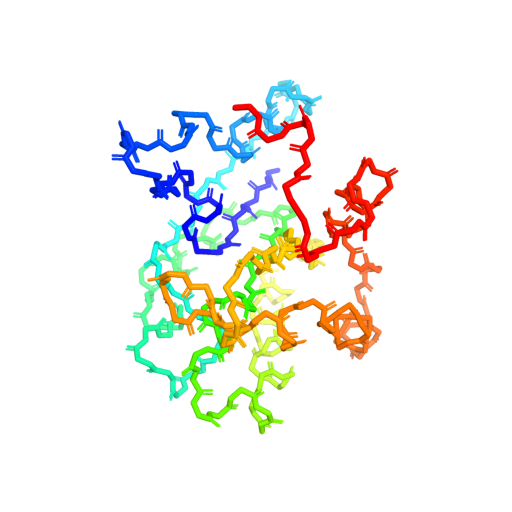-11.472 -1.806 1.00 98.38 94 PHE A O 1
ATOM 737 N N . GLN A 1 95 ? -1.142 -12.772 -3.467 1.00 98.44 95 GLN A N 1
ATOM 738 C CA . GLN A 1 95 ? -2.552 -12.617 -3.095 1.00 98.44 95 GLN A CA 1
ATOM 739 C C . GLN A 1 95 ? -2.861 -13.206 -1.715 1.00 98.44 95 GLN A C 1
ATOM 741 O O . GLN A 1 95 ? -3.590 -12.589 -0.937 1.00 98.44 95 GLN A O 1
ATOM 746 N N . ASP A 1 96 ? -2.312 -14.383 -1.407 1.00 98.62 96 ASP A N 1
ATOM 747 C CA . ASP A 1 96 ? -2.546 -15.061 -0.132 1.00 98.62 96 ASP A CA 1
ATOM 748 C C . ASP A 1 96 ? -1.809 -14.373 1.018 1.00 98.62 96 ASP A C 1
ATOM 750 O O . ASP A 1 96 ? -2.372 -14.209 2.103 1.00 98.62 96 ASP A O 1
ATOM 754 N N . ASP A 1 97 ? -0.583 -13.907 0.785 1.00 98.75 97 ASP A N 1
ATOM 755 C CA . ASP A 1 97 ? 0.156 -13.149 1.786 1.00 98.75 97 ASP A CA 1
ATOM 756 C C . ASP A 1 97 ? -0.477 -11.774 2.027 1.00 98.75 97 ASP A C 1
ATOM 758 O O . ASP A 1 97 ? -0.698 -11.406 3.179 1.00 98.75 97 ASP A O 1
ATOM 762 N N . TYR A 1 98 ? -0.897 -11.049 0.987 1.00 98.75 98 TYR A N 1
ATOM 763 C CA . TYR A 1 98 ? -1.627 -9.790 1.165 1.00 98.75 98 TYR A CA 1
ATOM 764 C C . TYR A 1 98 ? -2.924 -10.004 1.964 1.00 98.75 98 TYR A C 1
ATOM 766 O O . TYR A 1 98 ? -3.177 -9.295 2.941 1.00 98.75 98 TYR A O 1
ATOM 774 N N . ALA A 1 99 ? -3.717 -11.023 1.611 1.00 98.75 99 ALA A N 1
ATOM 775 C CA . ALA A 1 99 ? -4.928 -11.392 2.345 1.00 98.75 99 ALA A CA 1
ATOM 776 C C . ALA A 1 99 ? -4.635 -11.763 3.808 1.00 98.75 99 ALA A C 1
ATOM 778 O O . ALA A 1 99 ? -5.379 -11.383 4.711 1.00 98.75 99 ALA A O 1
ATOM 779 N N . GLY A 1 100 ? -3.533 -12.470 4.065 1.00 98.75 100 GLY A N 1
ATOM 780 C CA . GLY A 1 100 ? -3.083 -12.772 5.419 1.00 98.75 100 GLY A CA 1
ATOM 781 C C . GLY A 1 100 ? -2.825 -11.510 6.241 1.00 98.75 100 GLY A C 1
ATOM 782 O O . GLY A 1 100 ? -3.202 -11.460 7.409 1.00 98.75 100 GLY A O 1
ATOM 783 N N . MET A 1 101 ? -2.197 -10.493 5.646 1.00 98.81 101 MET A N 1
ATOM 784 C CA . MET A 1 101 ? -1.897 -9.237 6.338 1.00 98.81 101 MET A CA 1
ATOM 785 C C . MET A 1 101 ? -3.177 -8.431 6.606 1.00 98.81 101 MET A C 1
ATOM 787 O O . MET A 1 101 ? -3.330 -7.872 7.687 1.00 98.81 101 MET A O 1
ATOM 791 N N . ILE A 1 102 ? -4.142 -8.437 5.678 1.00 98.81 102 ILE A N 1
ATOM 792 C CA . ILE A 1 102 ? -5.475 -7.854 5.913 1.00 98.81 102 ILE A CA 1
ATOM 793 C C . ILE A 1 102 ? -6.137 -8.516 7.127 1.00 98.81 102 ILE A C 1
ATOM 795 O O . ILE A 1 102 ? -6.566 -7.825 8.049 1.00 98.81 102 ILE A O 1
ATOM 799 N N . LYS A 1 103 ? -6.162 -9.854 7.165 1.00 98.69 103 LYS A N 1
ATOM 800 C CA . LYS A 1 103 ? -6.756 -10.618 8.273 1.00 98.69 103 LYS A CA 1
ATOM 801 C C . LYS A 1 103 ? -6.062 -10.363 9.607 1.00 98.69 103 LYS A C 1
ATOM 803 O O . LYS A 1 103 ? -6.739 -10.281 10.627 1.00 98.69 103 LYS A O 1
ATOM 808 N N . LEU A 1 104 ? -4.734 -10.208 9.601 1.00 98.50 104 LEU A N 1
ATOM 809 C CA . LEU A 1 104 ? -3.965 -9.855 10.795 1.00 98.50 104 LEU A CA 1
ATOM 810 C C . LEU A 1 104 ? -4.497 -8.567 11.437 1.00 98.50 104 LEU A C 1
ATOM 812 O O . LEU A 1 104 ? -4.650 -8.519 12.654 1.00 98.50 104 LEU A O 1
ATOM 816 N N . PHE A 1 105 ? -4.793 -7.546 10.629 1.00 98.56 105 PHE A N 1
ATOM 817 C CA . PHE A 1 105 ? -5.284 -6.268 11.139 1.00 98.56 105 PHE A CA 1
ATOM 818 C C . PHE A 1 105 ? -6.790 -6.245 11.396 1.00 98.56 105 PHE A C 1
ATOM 820 O O . PHE A 1 105 ? -7.213 -5.623 12.363 1.00 98.56 105 PHE A O 1
ATOM 827 N N . GLN A 1 106 ? -7.603 -6.966 10.618 1.00 98.31 106 GLN A N 1
ATOM 828 C CA . GLN A 1 106 ? -9.035 -7.129 10.914 1.00 98.31 106 GLN A CA 1
ATOM 829 C C . GLN A 1 106 ? -9.285 -7.805 12.274 1.00 98.31 106 GLN A C 1
ATOM 831 O O . GLN A 1 106 ? -10.341 -7.604 12.868 1.00 98.31 106 GLN A O 1
ATOM 836 N N . ALA A 1 107 ? -8.324 -8.592 12.767 1.00 97.88 107 ALA A N 1
ATOM 837 C CA . ALA A 1 107 ? -8.384 -9.251 14.070 1.00 97.88 107 ALA A CA 1
ATOM 838 C C . ALA A 1 107 ? -7.996 -8.348 15.260 1.00 97.88 107 ALA A C 1
ATOM 840 O O . ALA A 1 107 ? -8.044 -8.807 16.400 1.00 97.88 107 ALA A O 1
ATOM 841 N N . VAL A 1 108 ? -7.600 -7.092 15.022 1.00 98.19 108 VAL A N 1
ATOM 842 C CA . VAL A 1 108 ? -7.369 -6.115 16.099 1.00 98.19 108 VAL A CA 1
ATOM 843 C C . VAL A 1 108 ? -8.695 -5.772 16.785 1.00 98.19 108 VAL A C 1
ATOM 845 O O . VAL A 1 108 ? -9.745 -5.768 16.145 1.00 98.19 108 VAL A O 1
ATOM 848 N N . GLU A 1 109 ? -8.657 -5.494 18.090 1.00 97.50 109 GLU A N 1
ATOM 849 C CA . GLU A 1 109 ? -9.842 -5.309 18.941 1.00 97.50 109 GLU A CA 1
ATOM 850 C C . GLU A 1 109 ? -10.796 -4.212 18.439 1.00 97.50 109 GLU A C 1
ATOM 852 O O . GLU A 1 109 ? -12.009 -4.424 18.412 1.00 97.50 109 GLU A O 1
ATOM 857 N N . SER A 1 110 ? -10.262 -3.085 17.962 1.00 98.06 110 SER A N 1
ATOM 858 C CA . SER A 1 110 ? -11.017 -1.987 17.338 1.00 98.06 110 SER A CA 1
ATOM 859 C C . SER A 1 110 ? -11.740 -2.375 16.047 1.00 98.06 110 SER A C 1
ATOM 861 O O . SER A 1 110 ? -12.589 -1.617 15.584 1.00 98.06 110 SER A O 1
ATOM 863 N N . ARG A 1 111 ? -11.422 -3.540 15.460 1.00 97.88 111 ARG A N 1
ATOM 864 C CA . ARG A 1 111 ? -11.942 -4.032 14.173 1.00 97.88 111 ARG A CA 1
ATOM 865 C C . ARG A 1 111 ? -11.777 -2.985 13.063 1.00 97.88 111 ARG A C 1
ATOM 867 O O . ARG A 1 111 ? -12.775 -2.529 12.498 1.00 97.88 111 ARG A O 1
ATOM 874 N N . PRO A 1 112 ? -10.532 -2.585 12.744 1.00 98.44 112 PRO A N 1
ATOM 875 C CA . PRO A 1 112 ? -10.286 -1.506 11.803 1.00 98.44 112 PRO A CA 1
ATOM 876 C C . PRO A 1 112 ? -10.876 -1.790 10.423 1.00 98.44 112 PRO A C 1
ATOM 878 O O . PRO A 1 112 ? -10.830 -2.914 9.916 1.00 98.44 112 PRO A O 1
ATOM 881 N N . SER A 1 113 ? -11.307 -0.725 9.752 1.00 98.62 113 SER A N 1
ATOM 882 C CA . SER A 1 113 ? -11.491 -0.755 8.302 1.00 98.62 113 SER A CA 1
ATOM 883 C C . SER A 1 113 ? -10.124 -0.827 7.622 1.00 98.62 113 SER A C 1
ATOM 885 O O . SER A 1 113 ? -9.302 0.080 7.763 1.00 98.62 113 SER A O 1
ATOM 887 N N . VAL A 1 114 ? -9.869 -1.902 6.878 1.00 98.75 114 VAL A N 1
ATOM 888 C CA . VAL A 1 114 ? -8.603 -2.102 6.159 1.00 98.75 114 VAL A CA 1
ATOM 889 C C . VAL A 1 114 ? -8.780 -1.730 4.690 1.00 98.75 114 VAL A C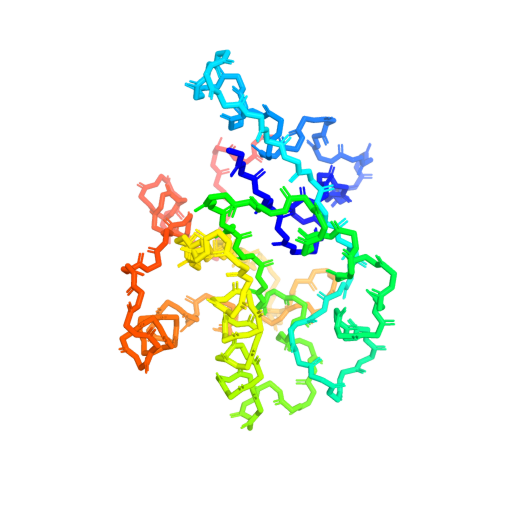 1
ATOM 891 O O . VAL A 1 114 ? -9.655 -2.263 4.014 1.00 98.75 114 VAL A O 1
ATOM 894 N N . TYR A 1 115 ? -7.930 -0.838 4.189 1.00 98.69 115 TYR A N 1
ATOM 895 C CA . TYR A 1 115 ? -7.926 -0.372 2.806 1.00 98.69 115 TYR A CA 1
ATOM 896 C C . TYR A 1 115 ? -6.654 -0.803 2.088 1.00 98.69 115 TYR A C 1
ATOM 898 O O . TYR A 1 115 ? -5.548 -0.688 2.615 1.00 98.69 115 TYR A O 1
ATOM 906 N N . ILE A 1 116 ? -6.815 -1.221 0.836 1.00 98.56 116 ILE A N 1
ATOM 907 C CA . ILE A 1 116 ? -5.708 -1.379 -0.105 1.00 98.56 116 ILE A CA 1
ATOM 908 C C . ILE A 1 116 ? -5.517 -0.050 -0.825 1.00 98.56 116 ILE A C 1
ATOM 910 O O . ILE A 1 116 ? -6.452 0.455 -1.442 1.00 98.56 116 ILE A O 1
ATOM 914 N N . MET A 1 117 ? -4.308 0.495 -0.796 1.00 97.75 117 MET A N 1
ATOM 915 C CA . MET A 1 117 ? -3.902 1.612 -1.638 1.00 97.75 117 MET A CA 1
ATOM 916 C C . MET A 1 117 ? -2.962 1.094 -2.721 1.00 97.75 117 MET A C 1
ATOM 918 O O . MET A 1 117 ? -1.853 0.640 -2.437 1.00 97.75 117 MET A O 1
ATOM 922 N N . ALA A 1 118 ? -3.402 1.166 -3.976 1.00 93.62 118 ALA A N 1
ATOM 923 C CA . ALA A 1 118 ? -2.553 0.787 -5.093 1.00 93.62 118 ALA A CA 1
ATOM 924 C C . ALA A 1 118 ? -1.374 1.764 -5.223 1.00 93.62 118 ALA A C 1
ATOM 926 O O . ALA A 1 118 ? -1.506 2.958 -4.947 1.00 93.62 118 ALA A O 1
ATOM 927 N N . ALA A 1 119 ? -0.217 1.268 -5.658 1.00 90.56 119 ALA A N 1
ATOM 928 C CA . ALA A 1 119 ? 0.922 2.124 -5.969 1.00 90.56 119 ALA A CA 1
ATOM 929 C C . ALA A 1 119 ? 0.644 2.994 -7.218 1.00 90.56 119 ALA A C 1
ATOM 931 O O . ALA A 1 119 ? -0.150 2.598 -8.078 1.00 90.56 119 ALA A O 1
ATOM 932 N N . PRO A 1 120 ? 1.295 4.165 -7.351 1.00 90.25 120 PRO A N 1
ATOM 933 C CA . PRO A 1 120 ? 1.313 4.910 -8.608 1.00 90.25 120 PRO A CA 1
ATOM 934 C C . PRO A 1 120 ? 1.997 4.100 -9.731 1.00 90.25 120 PRO A C 1
ATOM 936 O O . PRO A 1 120 ? 2.828 3.236 -9.434 1.00 90.25 120 PRO A O 1
ATOM 939 N N . PRO A 1 121 ? 1.705 4.396 -11.014 1.00 90.38 121 PRO A N 1
ATOM 940 C CA . PRO A 1 121 ? 2.311 3.704 -12.135 1.00 90.38 121 PRO A CA 1
ATOM 941 C C . PRO A 1 121 ? 3.821 3.890 -12.170 1.00 90.38 121 PRO A C 1
ATOM 943 O O . PRO A 1 121 ? 4.351 4.980 -11.905 1.00 90.38 121 PRO A O 1
ATOM 946 N N . ILE A 1 122 ? 4.503 2.843 -12.617 1.00 88.56 122 ILE A N 1
ATOM 947 C CA . ILE A 1 122 ? 5.889 2.932 -13.053 1.00 88.56 122 ILE A CA 1
ATOM 948 C C . ILE A 1 122 ? 5.885 3.374 -14.511 1.00 88.56 122 ILE A C 1
ATOM 950 O O . ILE A 1 122 ? 5.306 2.716 -15.373 1.00 88.56 122 ILE A O 1
ATOM 954 N N . TYR A 1 123 ? 6.557 4.491 -14.779 1.00 84.50 123 TYR A N 1
ATOM 955 C CA . TYR A 1 123 ? 6.741 4.990 -16.135 1.00 84.50 123 TYR A CA 1
ATOM 956 C C . TYR A 1 123 ? 8.116 4.530 -16.564 1.00 84.50 123 TYR A C 1
ATOM 958 O O . TYR A 1 123 ? 9.119 4.939 -15.970 1.00 84.50 123 TYR A O 1
ATOM 966 N N . SER A 1 124 ? 8.163 3.668 -17.569 1.00 73.75 124 SER A N 1
ATOM 967 C CA . SER A 1 124 ? 9.424 3.214 -18.126 1.00 73.75 124 SER A CA 1
ATOM 968 C C . SER A 1 124 ? 9.738 4.044 -19.359 1.00 73.75 124 SER A C 1
ATOM 970 O O . SER A 1 124 ? 9.151 3.860 -20.417 1.00 73.75 124 SER A O 1
ATOM 972 N N . CYS A 1 125 ? 10.710 4.945 -19.230 1.00 62.28 125 CYS A N 1
ATOM 973 C CA . CYS A 1 125 ? 11.380 5.547 -20.385 1.00 62.28 125 CYS A CA 1
ATOM 974 C C . CYS A 1 125 ? 12.551 4.676 -20.878 1.00 62.28 125 CYS A C 1
ATOM 976 O O . CYS A 1 125 ? 13.319 5.117 -21.730 1.00 62.28 125 CYS A O 1
ATOM 978 N N . THR A 1 126 ? 12.746 3.480 -20.302 1.00 58.28 126 THR A N 1
ATOM 979 C CA . THR A 1 126 ? 13.856 2.590 -20.661 1.00 58.28 126 THR A CA 1
ATOM 980 C C . THR A 1 126 ? 13.364 1.421 -21.520 1.00 58.28 126 THR A C 1
ATOM 982 O O . THR A 1 126 ? 12.282 0.891 -21.250 1.00 58.28 126 THR A O 1
ATOM 985 N N . PRO A 1 127 ? 14.159 0.954 -22.501 1.00 54.31 127 PRO A N 1
ATOM 986 C CA . PRO A 1 127 ? 13.777 -0.162 -23.371 1.00 54.31 127 PRO A CA 1
ATOM 987 C C . PRO A 1 127 ? 13.520 -1.492 -22.645 1.00 54.31 127 PRO A C 1
ATOM 989 O O . PRO A 1 127 ? 12.939 -2.395 -23.232 1.00 54.31 127 PRO A O 1
ATOM 992 N N . LYS A 1 128 ? 13.979 -1.642 -21.392 1.00 59.00 128 LYS A N 1
ATOM 993 C CA . LYS A 1 128 ? 13.902 -2.901 -20.632 1.00 59.00 128 LYS A CA 1
ATOM 994 C C . LYS A 1 128 ? 12.637 -3.054 -19.778 1.00 59.00 128 LYS A C 1
ATOM 996 O O . LYS A 1 128 ? 12.480 -4.098 -19.164 1.00 59.00 128 LYS A O 1
ATOM 1001 N N . GLY A 1 129 ? 11.788 -2.029 -19.658 1.00 61.47 129 GLY A N 1
ATOM 1002 C CA . GLY A 1 129 ? 10.568 -2.092 -18.829 1.00 61.47 129 GLY A CA 1
ATOM 1003 C C . GLY A 1 129 ? 10.794 -2.124 -17.305 1.00 61.47 129 GLY A C 1
ATOM 1004 O O . GLY A 1 129 ? 9.848 -1.973 -16.540 1.00 61.47 129 GLY A O 1
ATOM 1005 N N . THR A 1 130 ? 12.033 -2.263 -16.826 1.00 64.88 130 THR A N 1
ATOM 1006 C CA . THR A 1 130 ? 12.366 -2.279 -15.392 1.00 64.88 130 THR A CA 1
ATOM 1007 C C . THR A 1 130 ? 12.693 -0.875 -14.871 1.00 64.88 130 THR A C 1
ATOM 1009 O O . THR A 1 130 ? 13.468 -0.135 -15.481 1.00 64.88 130 THR A O 1
ATOM 1012 N N . HIS A 1 131 ? 12.154 -0.506 -13.706 1.00 75.88 131 HIS A N 1
ATOM 1013 C CA . HIS A 1 131 ? 12.529 0.730 -13.011 1.00 75.88 131 HIS A CA 1
ATOM 1014 C C . HIS A 1 131 ? 14.007 0.704 -12.584 1.00 75.88 131 HIS A C 1
ATOM 1016 O O . HIS A 1 131 ? 14.560 -0.360 -12.313 1.00 75.88 131 HIS A O 1
AT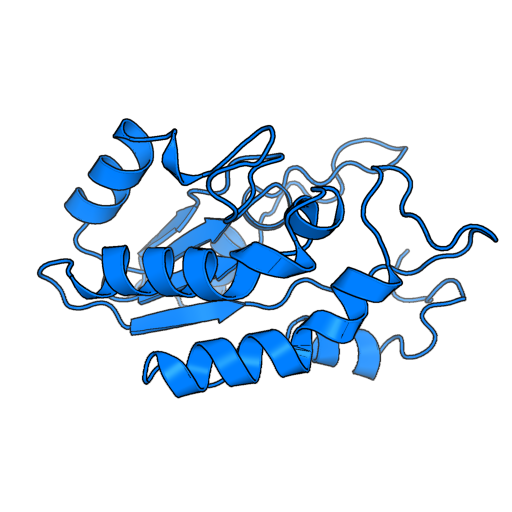OM 1022 N N . VAL A 1 132 ? 14.632 1.871 -12.375 1.00 75.94 132 VAL A N 1
ATOM 1023 C CA . VAL A 1 132 ? 16.043 1.981 -11.926 1.00 75.94 132 VAL A CA 1
ATOM 1024 C C . VAL A 1 132 ? 16.345 1.274 -10.593 1.00 75.94 132 VAL A C 1
ATOM 1026 O O . VAL A 1 132 ? 17.501 1.044 -10.261 1.00 75.94 132 VAL A O 1
ATOM 1029 N N . TYR A 1 133 ? 15.304 0.909 -9.839 1.00 80.94 133 TYR A N 1
ATOM 1030 C CA . TYR A 1 133 ? 15.388 0.182 -8.564 1.00 80.94 133 TYR A CA 1
ATOM 1031 C C . TYR A 1 133 ? 14.921 -1.281 -8.667 1.00 80.94 133 TYR A C 1
ATOM 1033 O O . TYR A 1 133 ? 14.608 -1.903 -7.653 1.00 80.94 133 TYR A O 1
ATOM 1041 N N . GLY A 1 134 ? 14.834 -1.821 -9.885 1.00 86.38 134 GLY A N 1
ATOM 1042 C CA . GLY A 1 134 ? 14.546 -3.232 -10.148 1.00 86.38 134 GLY A CA 1
ATOM 1043 C C . GLY A 1 134 ? 13.068 -3.617 -10.150 1.00 86.38 134 GLY A C 1
ATOM 1044 O O . GLY A 1 134 ? 12.766 -4.765 -10.440 1.00 86.38 134 GLY A O 1
ATOM 1045 N N . MET A 1 135 ? 12.152 -2.694 -9.835 1.00 90.69 135 MET A N 1
ATOM 1046 C CA . MET A 1 135 ? 10.709 -2.962 -9.884 1.00 90.69 135 MET A CA 1
ATOM 1047 C C . MET A 1 135 ? 10.256 -3.203 -11.326 1.00 90.69 135 MET A C 1
ATOM 1049 O O . MET A 1 135 ? 10.652 -2.458 -12.229 1.00 90.69 135 MET A O 1
ATOM 1053 N N . ASP A 1 136 ? 9.412 -4.208 -11.518 1.00 91.44 136 ASP A N 1
ATOM 1054 C CA . ASP A 1 136 ? 8.871 -4.586 -12.820 1.00 91.44 136 ASP A CA 1
ATOM 1055 C C . ASP A 1 136 ? 7.636 -3.728 -13.142 1.00 91.44 136 ASP A C 1
ATOM 1057 O O . ASP A 1 136 ? 6.633 -3.765 -12.420 1.00 91.44 136 ASP A O 1
ATOM 1061 N N . ALA A 1 137 ? 7.721 -2.901 -14.191 1.00 90.00 137 ALA A N 1
ATOM 1062 C CA . ALA A 1 137 ? 6.636 -1.987 -14.537 1.00 90.00 137 ALA A CA 1
ATOM 1063 C C . ALA A 1 137 ? 5.385 -2.725 -15.019 1.00 90.00 137 ALA A C 1
ATOM 1065 O O . ALA A 1 137 ? 4.281 -2.290 -14.694 1.00 90.00 137 ALA A O 1
ATOM 1066 N N . ASP A 1 138 ? 5.543 -3.833 -15.745 1.00 89.88 138 ASP A N 1
ATOM 1067 C CA . ASP A 1 138 ? 4.414 -4.594 -16.271 1.00 89.88 138 ASP A CA 1
ATOM 1068 C C . ASP A 1 138 ? 3.638 -5.224 -15.120 1.00 89.88 138 ASP A C 1
ATOM 1070 O O . ASP A 1 138 ? 2.416 -5.081 -15.058 1.00 89.88 138 ASP A O 1
ATOM 1074 N N . ILE A 1 139 ? 4.334 -5.815 -14.145 1.00 93.00 139 ILE A N 1
ATOM 1075 C CA . ILE A 1 139 ? 3.688 -6.346 -12.943 1.00 93.00 139 ILE A CA 1
ATOM 1076 C C . ILE A 1 139 ? 2.967 -5.225 -12.193 1.00 93.00 139 ILE A C 1
ATOM 1078 O O . ILE A 1 139 ? 1.762 -5.324 -11.969 1.00 93.00 139 ILE A O 1
ATOM 1082 N N . VAL A 1 140 ? 3.674 -4.154 -11.812 1.00 93.12 140 VAL A N 1
ATOM 1083 C CA . VAL A 1 140 ? 3.112 -3.096 -10.951 1.00 93.12 140 VAL A CA 1
ATOM 1084 C C . VAL A 1 140 ? 1.916 -2.407 -11.604 1.00 93.12 140 VAL A C 1
ATOM 1086 O O . VAL A 1 140 ? 0.903 -2.180 -10.936 1.00 93.12 140 VAL A O 1
ATOM 1089 N N . ASN A 1 141 ? 1.996 -2.112 -12.902 1.00 92.69 141 ASN A N 1
ATOM 1090 C CA . ASN A 1 141 ? 0.936 -1.404 -13.614 1.00 92.69 141 ASN A CA 1
ATOM 1091 C C . ASN A 1 141 ? -0.325 -2.267 -13.811 1.00 92.69 141 ASN A C 1
ATOM 1093 O O . ASN A 1 141 ? -1.418 -1.712 -13.912 1.00 92.69 141 ASN A O 1
ATOM 1097 N N . HIS A 1 142 ? -0.211 -3.600 -13.766 1.00 92.75 142 HIS A N 1
ATOM 1098 C CA . HIS A 1 142 ? -1.344 -4.529 -13.877 1.00 92.75 142 HIS A CA 1
ATOM 1099 C C . HIS A 1 142 ? -1.861 -5.056 -12.522 1.00 92.75 142 HIS A C 1
ATOM 1101 O O . HIS A 1 142 ? -2.756 -5.901 -12.481 1.00 92.75 142 HIS A O 1
ATOM 1107 N N . LEU A 1 143 ? -1.378 -4.540 -11.381 1.00 94.38 143 LEU A N 1
ATOM 1108 C CA . LEU A 1 143 ? -1.862 -4.981 -10.062 1.00 94.38 143 LEU A CA 1
ATOM 1109 C C . LEU A 1 143 ? -3.298 -4.558 -9.730 1.00 94.38 143 LEU A C 1
ATOM 1111 O O . LEU A 1 143 ? -3.858 -5.084 -8.770 1.00 94.38 143 LEU A O 1
ATOM 1115 N N . GLN A 1 144 ? -3.913 -3.651 -10.497 1.00 91.75 144 GLN A N 1
ATOM 1116 C CA . GLN A 1 144 ? -5.246 -3.119 -10.184 1.00 91.75 144 GLN A CA 1
ATOM 1117 C C . GLN A 1 144 ? -6.290 -4.235 -10.034 1.00 91.75 144 GLN A C 1
ATOM 1119 O O . GLN A 1 144 ? -6.967 -4.310 -9.010 1.00 91.75 144 GLN A O 1
ATOM 1124 N N . GLU A 1 145 ? -6.373 -5.154 -10.998 1.00 93.56 145 GLU A N 1
ATOM 1125 C CA . GLU A 1 145 ? -7.319 -6.279 -10.956 1.00 93.56 145 GLU A CA 1
ATOM 1126 C C . GLU A 1 145 ? -7.016 -7.252 -9.812 1.00 93.56 145 GLU A C 1
ATOM 1128 O O . GLU A 1 145 ? -7.916 -7.795 -9.169 1.00 93.56 145 GLU A O 1
ATOM 1133 N N . THR A 1 146 ? -5.735 -7.463 -9.520 1.00 96.69 146 THR A N 1
ATOM 1134 C CA . THR A 1 146 ? -5.303 -8.294 -8.394 1.00 96.69 146 THR A CA 1
ATOM 1135 C C . THR A 1 146 ? -5.740 -7.683 -7.065 1.00 96.69 146 THR A C 1
ATOM 1137 O O . THR A 1 146 ? -6.275 -8.397 -6.220 1.00 96.69 146 THR A O 1
ATOM 1140 N N . PHE A 1 147 ? -5.619 -6.366 -6.894 1.00 97.62 147 PHE A N 1
ATOM 1141 C CA . PHE A 1 147 ? -6.118 -5.687 -5.701 1.00 97.62 147 PHE A CA 1
ATOM 1142 C C . PHE A 1 147 ? -7.641 -5.745 -5.581 1.00 97.62 147 PHE A C 1
ATOM 1144 O O . PHE A 1 147 ? -8.134 -5.968 -4.478 1.00 97.62 147 PHE A O 1
ATOM 1151 N N . GLN A 1 148 ? -8.387 -5.619 -6.685 1.00 97.25 148 GLN A N 1
ATOM 1152 C CA . GLN A 1 148 ? -9.846 -5.796 -6.669 1.00 97.25 148 GLN A CA 1
ATOM 1153 C C . GLN A 1 148 ? -10.231 -7.201 -6.181 1.00 97.25 148 GLN A C 1
ATOM 1155 O O . GLN A 1 148 ? -11.087 -7.345 -5.309 1.00 97.25 148 GLN A O 1
ATOM 1160 N N . ARG A 1 149 ? -9.549 -8.243 -6.678 1.00 97.81 149 ARG A N 1
ATOM 1161 C CA . ARG A 1 149 ? -9.770 -9.633 -6.241 1.00 97.81 149 ARG A CA 1
ATOM 1162 C C . ARG A 1 149 ? -9.439 -9.844 -4.765 1.00 97.81 149 ARG A C 1
ATOM 1164 O O . ARG A 1 149 ? -10.217 -10.483 -4.058 1.00 97.81 149 ARG A O 1
ATOM 1171 N N . ILE A 1 150 ? -8.315 -9.302 -4.287 1.00 98.44 150 ILE A N 1
ATOM 1172 C CA . ILE A 1 150 ? -7.931 -9.386 -2.869 1.00 98.44 150 ILE A CA 1
ATOM 1173 C C . ILE A 1 150 ? -8.971 -8.674 -1.996 1.00 98.44 150 ILE A C 1
ATOM 1175 O O . ILE A 1 150 ? -9.386 -9.239 -0.984 1.00 98.44 150 ILE A O 1
ATOM 1179 N N . ALA A 1 151 ? -9.413 -7.474 -2.384 1.00 98.44 151 ALA A N 1
ATOM 1180 C CA . ALA A 1 151 ? -10.409 -6.712 -1.637 1.00 98.44 151 ALA A CA 1
ATOM 1181 C C . ALA A 1 151 ? -11.738 -7.473 -1.525 1.00 98.44 151 ALA A C 1
ATOM 1183 O O . ALA A 1 151 ? -12.233 -7.690 -0.418 1.00 98.44 151 ALA A O 1
ATOM 1184 N N . LEU A 1 152 ? -12.244 -7.978 -2.657 1.00 98.19 152 LEU A N 1
ATOM 1185 C CA . LEU A 1 152 ? -13.475 -8.766 -2.714 1.00 98.19 152 LEU A CA 1
ATOM 1186 C C . LEU A 1 152 ? -13.391 -10.028 -1.843 1.00 98.19 152 LEU A C 1
ATOM 1188 O O . LEU A 1 152 ? -14.294 -10.295 -1.056 1.00 98.19 152 LEU A O 1
ATOM 1192 N N . ARG A 1 153 ? -12.290 -10.788 -1.935 1.00 97.75 153 ARG A N 1
ATOM 1193 C CA . ARG A 1 153 ? -12.088 -12.030 -1.163 1.00 97.75 153 ARG A CA 1
ATOM 1194 C C . ARG A 1 153 ? -12.031 -11.805 0.352 1.00 97.75 153 ARG A C 1
ATOM 1196 O O . ARG A 1 153 ? -12.308 -12.737 1.102 1.00 97.75 153 ARG A O 1
ATOM 1203 N N . ASN A 1 154 ? -11.636 -10.615 0.801 1.00 98.38 154 ASN A N 1
ATOM 1204 C CA . ASN A 1 154 ? -11.512 -10.280 2.224 1.00 98.38 154 ASN A CA 1
ATOM 1205 C C . ASN A 1 154 ? -12.635 -9.357 2.727 1.00 98.38 154 ASN A C 1
ATOM 1207 O O . ASN A 1 154 ? -12.543 -8.859 3.850 1.00 98.38 154 ASN A O 1
ATOM 1211 N N . SER A 1 155 ? -13.682 -9.144 1.921 1.00 98.00 155 SER A N 1
ATOM 1212 C CA . SER A 1 155 ? -14.844 -8.317 2.267 1.00 98.00 155 SER A CA 1
ATOM 1213 C C . SER A 1 155 ? -14.470 -6.902 2.728 1.00 98.00 155 SER A C 1
ATOM 1215 O O . SER A 1 155 ? -15.042 -6.385 3.686 1.00 98.00 155 SER A O 1
ATOM 1217 N N . ILE A 1 156 ? -13.494 -6.281 2.060 1.00 98.50 156 ILE A N 1
ATOM 1218 C CA . ILE A 1 156 ? -13.104 -4.883 2.293 1.00 98.50 156 ILE A CA 1
ATOM 1219 C C . ILE A 1 156 ? -13.481 -4.005 1.099 1.00 98.50 156 ILE A C 1
ATOM 1221 O O . ILE A 1 156 ? -13.754 -4.498 0.004 1.00 98.50 156 ILE A O 1
ATOM 1225 N N . SER A 1 157 ? -13.488 -2.690 1.316 1.00 98.12 157 SER A N 1
ATOM 1226 C CA . SER A 1 157 ? -13.778 -1.699 0.281 1.00 98.12 157 SER A CA 1
ATOM 1227 C C . SER A 1 157 ? -12.871 -1.856 -0.948 1.00 98.12 157 SER A C 1
ATOM 1229 O O . SER A 1 157 ? -11.714 -2.273 -0.808 1.00 98.12 157 SER A O 1
ATOM 1231 N N . PRO A 1 158 ? -13.349 -1.470 -2.149 1.00 97.56 158 PRO A N 1
ATOM 1232 C CA . PRO A 1 158 ? -12.514 -1.429 -3.340 1.00 97.56 158 PRO A CA 1
ATOM 1233 C C . PRO A 1 158 ? -11.207 -0.647 -3.106 1.00 97.56 158 PRO A C 1
ATOM 1235 O O . PRO A 1 158 ? -11.214 0.349 -2.374 1.00 97.56 158 PRO A O 1
ATOM 1238 N N . PRO A 1 159 ? -10.088 -1.059 -3.728 1.00 97.19 159 PRO A N 1
ATOM 1239 C CA . PRO A 1 159 ? -8.802 -0.393 -3.579 1.00 97.19 159 PRO A CA 1
ATOM 1240 C C . PRO A 1 159 ? -8.852 1.101 -3.910 1.00 97.19 159 PRO A C 1
ATOM 1242 O O . PRO A 1 159 ? -9.398 1.516 -4.934 1.00 97.19 159 PRO A O 1
ATOM 1245 N N . ILE A 1 160 ? -8.174 1.899 -3.087 1.00 96.38 160 ILE A N 1
ATOM 1246 C CA . ILE A 1 160 ? -7.867 3.299 -3.372 1.00 96.38 160 ILE A CA 1
ATOM 1247 C C . ILE A 1 160 ? -6.858 3.312 -4.524 1.00 96.38 160 ILE A C 1
ATOM 1249 O O . ILE A 1 160 ? -5.676 2.997 -4.347 1.00 96.38 160 ILE A O 1
ATOM 1253 N N . SER A 1 161 ? -7.323 3.646 -5.728 1.00 89.44 161 SER A N 1
ATOM 1254 C CA . SER A 1 161 ? -6.479 3.625 -6.922 1.00 89.44 161 SER A CA 1
ATOM 1255 C C . SER A 1 161 ? -5.736 4.949 -7.109 1.00 89.44 161 SER A C 1
ATOM 1257 O O . SER A 1 161 ? -6.156 5.825 -7.865 1.00 89.44 161 SER A O 1
ATOM 1259 N N . VAL A 1 162 ? -4.572 5.070 -6.458 1.00 90.81 162 VAL A N 1
ATOM 1260 C CA . VAL A 1 162 ? -3.585 6.116 -6.796 1.00 90.81 162 VAL A CA 1
ATOM 1261 C C . VAL A 1 162 ? -3.153 5.970 -8.253 1.00 90.81 162 VAL A C 1
ATOM 1263 O O . VAL A 1 162 ? -2.874 6.959 -8.923 1.00 90.81 162 VAL A O 1
ATOM 1266 N N . PHE A 1 163 ? -3.149 4.740 -8.772 1.00 90.56 163 PHE A N 1
ATOM 1267 C CA . PHE A 1 163 ? -2.812 4.487 -10.160 1.00 90.56 163 PHE A CA 1
ATOM 1268 C C . PHE A 1 163 ? -3.699 5.268 -11.128 1.00 90.56 163 PHE A C 1
ATOM 1270 O O . PHE A 1 163 ? -3.180 6.023 -11.950 1.00 90.56 163 PHE A O 1
ATOM 1277 N N . ASN A 1 164 ? -5.019 5.153 -10.968 1.00 88.50 164 ASN A N 1
ATOM 1278 C CA . ASN A 1 164 ? -5.979 5.854 -11.813 1.00 88.50 164 ASN A CA 1
ATOM 1279 C C . ASN A 1 164 ? -5.869 7.376 -11.670 1.00 88.50 164 ASN A C 1
ATOM 1281 O O . ASN A 1 164 ? -5.955 8.085 -12.669 1.00 88.50 164 ASN A O 1
ATOM 1285 N N . ALA A 1 165 ? -5.619 7.883 -10.458 1.00 89.94 165 ALA A N 1
ATOM 1286 C CA . ALA A 1 165 ? -5.403 9.315 -10.247 1.00 89.94 165 ALA A CA 1
ATOM 1287 C C . ALA A 1 165 ? -4.209 9.840 -11.069 1.00 89.94 165 ALA A C 1
ATOM 1289 O O . ALA A 1 165 ? -4.274 10.921 -11.647 1.00 89.94 165 ALA A O 1
ATOM 1290 N N . PHE A 1 166 ? -3.133 9.056 -11.191 1.00 88.81 166 PHE A N 1
ATOM 1291 C CA . PHE A 1 166 ? -1.993 9.417 -12.033 1.00 88.81 166 PHE A CA 1
ATOM 1292 C C . PHE A 1 166 ? -2.296 9.273 -13.526 1.00 88.81 166 PHE A C 1
ATOM 1294 O O . PHE A 1 166 ? -1.957 10.171 -14.292 1.00 88.81 166 PHE A O 1
ATOM 1301 N N . THR A 1 167 ? -2.910 8.172 -13.967 1.00 89.25 167 THR A N 1
ATOM 1302 C CA . THR A 1 167 ? -3.145 7.938 -15.403 1.00 89.25 167 THR A CA 1
ATOM 1303 C C . THR A 1 167 ? -4.192 8.872 -16.002 1.00 89.25 167 THR A C 1
ATOM 1305 O O . THR A 1 167 ? -4.122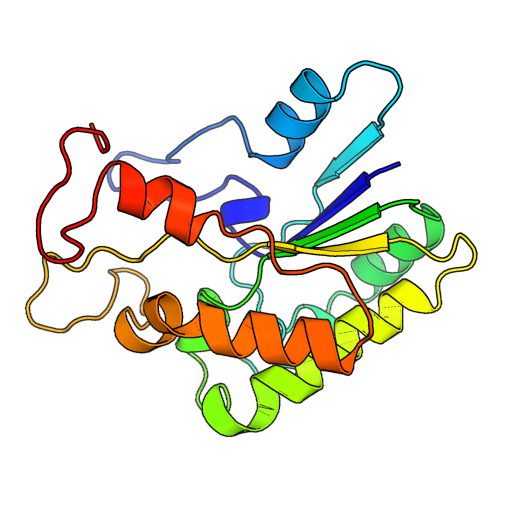 9.149 -17.195 1.00 89.25 167 THR A O 1
ATOM 1308 N N . GLN A 1 168 ? -5.101 9.429 -15.195 1.00 90.69 168 GLN A N 1
ATOM 1309 C CA . GLN A 1 168 ? -6.010 10.495 -15.632 1.00 90.69 168 GLN A CA 1
ATOM 1310 C C . GLN A 1 168 ? -5.263 11.761 -16.086 1.00 90.69 168 GLN A C 1
ATOM 1312 O O . GLN A 1 168 ? -5.704 12.429 -17.018 1.00 90.69 168 GLN A O 1
ATOM 1317 N N . HIS A 1 169 ? -4.118 12.074 -15.472 1.00 88.12 169 HIS A N 1
ATOM 1318 C CA . HIS A 1 169 ? -3.289 13.229 -15.838 1.00 88.12 169 HIS A CA 1
ATOM 1319 C C . HIS A 1 169 ? -2.119 12.871 -16.764 1.00 88.12 169 HIS A C 1
ATOM 1321 O O . HIS A 1 169 ? -1.656 13.699 -17.547 1.00 88.12 169 HIS A O 1
ATOM 1327 N N . CYS A 1 170 ? -1.628 11.639 -16.669 1.00 88.75 170 CYS A N 1
ATOM 1328 C CA . CYS A 1 170 ? -0.422 11.160 -17.327 1.00 88.75 170 CYS A CA 1
ATOM 1329 C C . CYS A 1 170 ? -0.655 9.746 -17.907 1.00 88.75 170 CYS A C 1
ATOM 1331 O O . CYS A 1 170 ? -0.097 8.769 -17.406 1.00 88.75 170 CYS A O 1
ATOM 1333 N N . PRO A 1 171 ? -1.480 9.599 -18.958 1.00 88.94 171 PRO A N 1
ATOM 1334 C CA . PRO A 1 171 ? -1.905 8.284 -19.448 1.00 88.94 171 PRO A CA 1
ATOM 1335 C C . PRO A 1 171 ? -0.797 7.502 -20.169 1.00 88.94 171 PRO A C 1
ATOM 1337 O O . PRO A 1 171 ? -0.837 6.275 -20.214 1.00 88.94 171 PRO A O 1
ATOM 1340 N N . ASN A 1 172 ? 0.200 8.187 -20.739 1.00 87.81 172 ASN A N 1
ATOM 1341 C CA . ASN A 1 172 ? 1.293 7.535 -21.455 1.00 87.81 172 ASN A CA 1
ATOM 1342 C C . ASN A 1 172 ? 2.417 7.127 -20.489 1.00 87.81 172 ASN A C 1
ATOM 1344 O O . ASN A 1 172 ? 3.261 7.943 -20.113 1.00 87.81 172 ASN A O 1
ATOM 1348 N N . LEU A 1 173 ? 2.436 5.845 -20.118 1.00 86.19 173 LEU A N 1
ATOM 1349 C CA . LEU A 1 173 ? 3.431 5.270 -19.205 1.00 86.19 173 LEU A CA 1
ATOM 1350 C C . LEU A 1 173 ? 4.814 5.064 -19.850 1.00 86.19 173 LEU A C 1
ATOM 1352 O O . LEU A 1 173 ? 5.787 4.788 -19.147 1.00 86.19 173 LEU A O 1
ATOM 1356 N N . SER A 1 174 ? 4.922 5.229 -21.170 1.00 81.94 174 SER A N 1
ATOM 1357 C CA . SER A 1 174 ? 6.165 5.073 -21.937 1.00 81.94 174 SER A CA 1
ATOM 1358 C C . SER A 1 174 ? 6.860 6.403 -22.247 1.00 81.94 174 SER A C 1
ATOM 1360 O O . SER A 1 174 ? 7.937 6.412 -22.840 1.00 81.94 174 SER A O 1
ATOM 1362 N N . SER A 1 175 ? 6.279 7.541 -21.854 1.00 74.50 175 SER A N 1
ATOM 1363 C CA . SER A 1 175 ? 6.855 8.869 -22.085 1.00 74.50 175 SER A CA 1
ATOM 1364 C C . SER A 1 175 ? 6.999 9.675 -20.797 1.00 74.50 175 SER A C 1
ATOM 1366 O O . SER A 1 175 ? 6.379 9.392 -19.771 1.00 74.50 175 SER A O 1
ATOM 1368 N N . LYS A 1 176 ? 7.802 10.744 -20.850 1.00 69.81 176 LYS A N 1
ATOM 1369 C CA . LYS A 1 176 ? 7.821 11.746 -19.777 1.00 69.81 176 LYS A CA 1
ATOM 1370 C C . LYS A 1 176 ? 6.444 12.414 -19.681 1.00 69.81 176 LYS A C 1
ATOM 1372 O O . LYS A 1 176 ? 5.826 12.697 -20.704 1.00 69.81 176 LYS A O 1
ATOM 1377 N N . CYS A 1 177 ? 5.990 12.687 -18.460 1.00 72.50 177 CYS A N 1
ATOM 1378 C CA . CYS A 1 177 ? 4.772 13.456 -18.214 1.00 72.50 177 CYS A CA 1
ATOM 1379 C C . CYS A 1 177 ? 5.120 14.850 -17.681 1.00 72.50 177 CYS A C 1
ATOM 1381 O O . CYS A 1 177 ? 5.945 14.968 -16.779 1.00 72.50 177 CYS A O 1
ATOM 1383 N N . GLY A 1 178 ? 4.461 15.897 -18.190 1.00 68.69 178 GLY A N 1
ATOM 1384 C CA . GLY A 1 178 ? 4.712 17.294 -17.801 1.00 68.69 178 GLY A CA 1
ATOM 1385 C C . GLY A 1 178 ? 4.355 17.650 -16.350 1.00 68.69 178 GLY A C 1
ATOM 1386 O O . GLY A 1 178 ? 4.731 18.720 -15.877 1.00 68.69 178 GLY A O 1
ATOM 1387 N N . TRP A 1 179 ? 3.658 16.755 -15.645 1.00 68.00 179 TRP A N 1
ATOM 1388 C CA . TRP A 1 179 ? 3.392 16.835 -14.203 1.00 68.00 179 TRP A CA 1
ATOM 1389 C C . TRP A 1 179 ? 4.558 16.333 -13.336 1.00 68.00 179 TRP A C 1
ATOM 1391 O O . TRP A 1 179 ? 4.592 16.595 -12.141 1.00 68.00 179 TRP A O 1
ATOM 1401 N N . ARG A 1 180 ? 5.527 15.625 -13.927 1.00 58.69 180 ARG A N 1
ATOM 1402 C CA . ARG A 1 180 ? 6.722 15.096 -13.249 1.00 58.69 180 ARG A CA 1
ATOM 1403 C C . ARG A 1 180 ? 7.909 16.063 -13.359 1.00 58.69 180 ARG A C 1
ATOM 1405 O O . ARG A 1 180 ? 8.992 15.627 -13.747 1.00 58.69 180 ARG A O 1
ATOM 1412 N N . ARG A 1 181 ? 7.675 17.364 -13.142 1.00 52.06 181 ARG A N 1
ATOM 1413 C CA . ARG A 1 181 ? 8.762 18.358 -13.142 1.00 52.06 181 ARG A CA 1
ATOM 1414 C C . ARG A 1 181 ? 9.706 18.131 -11.974 1.00 52.06 181 ARG A C 1
ATOM 1416 O O . ARG A 1 181 ? 9.192 17.848 -10.873 1.00 52.06 181 ARG A O 1
#

Sequence (181 aa):
RVVCIGASITRGNVRIFSGVASERPYPEQLGELLGPSYCVENFGIPGSTVLKKSTQPYWKYHETLEAIKSLNPDIIIMQFGANDSKEKNMHSDFQDDYAGMIKLFQAVESRPSVYIMAAPPIYSCTPKGTHVYGMDADIVNHLQETFQRIALRNSISPPISVFNAFTQHCPNLSSKCGWRR

Secondary structure (DSSP, 8-state):
-EEEEESHHHHT--EETTEES-SS-HHHHHHHHH-TT--EEEEE-TT-BS-TTSSSBGGG-HHHHHHHHHT--SEEEEE-STTGGGSTTHHHHHHHHHHHHHHHHHTSTT-PEEEEEEPPPP---STT-B-TTS-BHHHHHTHHHHHHHHHHHTT-PPPEEHHHHHHHH---TTS--TT--

InterPro domains:
  IPR013830 SGNH hydrolase-type esterase domain [PF13472] (4-154)
  IPR036514 SGNH hydrolase superfamily [G3DSA:3.40.50.1110] (1-178)

pLDDT: mean 91.57, std 10.66, range [52.06, 98.81]

Organism: NCBI:txid73915

Foldseek 3Di:
DEEEEEACLLVQQPADPVGGPDPQRVQNVVDVVVPDVDDGHGHYHHLEALFPPFPHHPVVPVVSLVVVLVVLDQAYEYEHQQSLQQGPCSVPCRLVSVLVVVVSSCPRPSNHQYAYEQDAAQQDLDPVCADPVGGRRVRSLPCQVVQQVSCVVNVHDRHNYPHVVCCVQVVHSNDDGPVSD

Radius of gyration: 15.97 Å; chains: 1; bounding box: 34×36×44 Å